Protein AF-A0A3D3S6K9-F1 (afdb_monomer)

Radius of gyration: 21.63 Å; Cα contacts (8 Å, |Δi|>4): 6; chains: 1; bounding box: 41×42×48 Å

pLDDT: mean 93.79, std 3.18, range [78.0, 98.44]

Secondary structure (DSSP, 8-state):
--GGGGG----HHHHHHHHTTT--PPTT------S-----SPPPHHHHHHHHHTGGGTTSPPPTT--HHHHHHHHT-

Foldseek 3Di:
DDPCVVVDDDDQLVVVCVVCVPPDDDPPDDDDDPSDPDDPDDDDPVVVVVCVVPCVCPPDDADPVGDPVVVVVVVVD

Structure (mmCIF, N/CA/C/O backbone):
data_AF-A0A3D3S6K9-F1
#
_entry.id   AF-A0A3D3S6K9-F1
#
loop_
_atom_site.group_PDB
_atom_site.id
_atom_site.type_symbol
_atom_site.label_atom_id
_atom_site.label_alt_id
_atom_site.label_comp_id
_atom_site.label_asym_id
_atom_site.label_entity_id
_atom_site.label_seq_id
_atom_site.pdbx_PDB_ins_code
_atom_site.Cartn_x
_atom_site.Cartn_y
_atom_site.Cartn_z
_atom_site.occupancy
_atom_site.B_iso_or_equiv
_atom_site.auth_seq_id
_atom_site.auth_comp_id
_atom_site.auth_asym_id
_atom_site.auth_atom_id
_atom_site.pdbx_PDB_model_num
ATOM 1 N N . MET A 1 1 ? 7.457 26.403 14.976 1.00 78.00 1 MET A N 1
ATOM 2 C CA . MET A 1 1 ? 6.864 25.113 14.551 1.00 78.00 1 MET A CA 1
ATOM 3 C C . MET A 1 1 ? 5.768 25.424 13.530 1.00 78.00 1 MET A C 1
ATOM 5 O O . MET A 1 1 ? 5.189 26.496 13.649 1.00 78.00 1 MET A O 1
ATOM 9 N N . ASN A 1 2 ? 5.542 24.596 12.502 1.00 91.31 2 ASN A N 1
ATOM 10 C CA . ASN A 1 2 ? 4.540 24.885 11.461 1.00 91.31 2 ASN A CA 1
ATOM 11 C C . ASN A 1 2 ? 3.113 24.700 12.031 1.00 91.31 2 ASN A C 1
ATOM 13 O O . ASN A 1 2 ? 2.794 23.576 12.413 1.00 91.31 2 ASN A O 1
ATOM 17 N N . PRO A 1 3 ? 2.258 25.743 12.070 1.00 90.94 3 PRO A N 1
ATOM 18 C CA . PRO A 1 3 ? 0.896 25.642 12.612 1.00 90.94 3 PRO A CA 1
ATOM 19 C C . PRO A 1 3 ? -0.020 24.712 11.798 1.00 90.94 3 PRO A C 1
ATOM 21 O O . PRO A 1 3 ? -1.054 24.278 12.288 1.00 90.94 3 PRO A O 1
ATOM 24 N N . GLY A 1 4 ? 0.352 24.364 10.561 1.00 92.94 4 GLY A N 1
ATOM 25 C CA . GLY A 1 4 ? -0.396 23.414 9.735 1.00 92.94 4 GLY A CA 1
ATOM 26 C C . GLY A 1 4 ? -0.387 21.973 10.260 1.00 92.94 4 GLY A C 1
ATOM 27 O O . GLY A 1 4 ? -1.212 21.176 9.821 1.00 92.94 4 GLY A O 1
ATOM 28 N N . PHE A 1 5 ? 0.503 21.626 11.196 1.00 93.25 5 PHE A N 1
ATOM 29 C CA . PHE A 1 5 ? 0.506 20.292 11.803 1.00 93.25 5 PHE A CA 1
ATOM 30 C C . PHE A 1 5 ? -0.711 20.044 12.698 1.00 93.25 5 PHE A C 1
ATOM 32 O O . PHE A 1 5 ? -1.194 18.916 12.742 1.00 93.25 5 PHE A O 1
ATOM 39 N N . ASP A 1 6 ? -1.267 21.090 13.312 1.00 90.31 6 ASP A N 1
ATOM 40 C CA . ASP A 1 6 ? -2.446 20.977 14.179 1.00 90.31 6 ASP A CA 1
ATOM 41 C C . ASP A 1 6 ? -3.726 20.646 13.390 1.00 90.31 6 ASP A C 1
ATOM 43 O O . ASP A 1 6 ? -4.715 20.184 13.954 1.00 90.31 6 ASP A O 1
ATOM 47 N N . ALA A 1 7 ? -3.714 20.856 12.069 1.00 93.00 7 ALA A N 1
ATOM 48 C CA . ALA A 1 7 ? -4.830 20.526 11.187 1.00 93.00 7 ALA A CA 1
ATOM 49 C C . ALA A 1 7 ? -4.829 19.056 10.723 1.00 93.00 7 ALA A C 1
ATOM 51 O O . ALA A 1 7 ? -5.818 18.600 10.140 1.00 93.00 7 ALA A O 1
ATOM 52 N N . LEU A 1 8 ? -3.742 18.309 10.953 1.00 95.06 8 LEU A N 1
ATOM 53 C CA . LEU A 1 8 ? -3.652 16.910 10.547 1.00 95.06 8 LEU A CA 1
ATOM 54 C C . LEU A 1 8 ? -4.652 16.058 11.330 1.00 95.06 8 LEU A C 1
ATOM 56 O O . LEU A 1 8 ? -4.843 16.223 12.531 1.00 95.06 8 LEU A O 1
ATOM 60 N N . GLN A 1 9 ? -5.287 15.126 10.629 1.00 94.06 9 GLN A N 1
ATOM 61 C CA . GLN A 1 9 ? -6.212 14.174 11.228 1.00 94.06 9 GLN A CA 1
ATOM 62 C C . GLN A 1 9 ? -5.546 12.798 11.318 1.00 94.06 9 GLN A C 1
ATOM 64 O O . GLN A 1 9 ? -4.822 12.423 10.391 1.00 94.06 9 GLN A O 1
ATOM 69 N N . PRO A 1 10 ? -5.805 12.031 12.390 1.00 93.38 10 PRO A N 1
ATOM 70 C CA . PRO A 1 10 ? -5.356 10.648 12.478 1.00 93.38 10 PRO A CA 1
ATOM 71 C C . PRO A 1 10 ? -6.043 9.790 11.412 1.00 93.38 10 PRO A C 1
ATOM 73 O O . PRO A 1 10 ? -7.121 10.129 10.902 1.00 93.38 10 PRO A O 1
ATOM 76 N N . TYR A 1 11 ? -5.445 8.645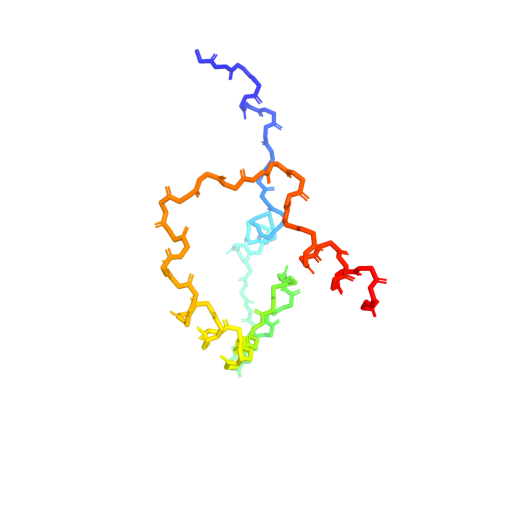 11.096 1.00 94.31 11 TYR A N 1
ATOM 77 C CA . TYR A 1 11 ? -6.032 7.723 10.137 1.00 94.31 11 TYR A CA 1
ATOM 78 C C . TYR A 1 11 ? -7.409 7.227 10.614 1.00 94.31 11 TYR A C 1
ATOM 80 O O . TYR A 1 11 ? -7.654 7.093 11.818 1.00 94.31 11 TYR A O 1
ATOM 88 N N . PRO A 1 12 ? -8.332 6.886 9.694 1.00 94.25 12 PRO A N 1
ATOM 89 C CA . PRO A 1 12 ? -9.666 6.412 10.064 1.00 94.25 12 PRO A CA 1
ATOM 90 C C . PRO A 1 12 ? -9.673 5.218 11.034 1.00 94.25 12 PRO A C 1
ATOM 92 O O . PRO A 1 12 ? -10.505 5.176 11.938 1.00 94.25 12 PRO A O 1
ATOM 95 N N . PHE A 1 13 ? -8.727 4.282 10.907 1.00 93.62 13 PHE A N 1
ATOM 96 C CA . PHE A 1 13 ? -8.626 3.128 11.808 1.00 93.62 13 PHE A CA 1
ATOM 97 C C . PHE A 1 13 ? -8.146 3.511 13.218 1.00 93.62 13 PHE A C 1
ATOM 99 O O . PHE A 1 13 ? -8.536 2.870 14.190 1.00 93.62 13 PHE A O 1
ATOM 106 N N . GLU A 1 14 ? -7.347 4.572 13.365 1.00 94.00 14 GLU A N 1
ATOM 107 C CA . GLU A 1 14 ? -6.951 5.098 14.679 1.00 94.00 14 GLU A CA 1
ATOM 108 C C . GLU A 1 14 ? -8.151 5.731 15.382 1.00 94.00 14 GLU A C 1
ATOM 110 O O . GLU A 1 14 ? -8.376 5.497 16.568 1.00 94.00 14 GLU A O 1
ATOM 115 N N . ARG A 1 15 ? -8.987 6.454 14.626 1.00 95.00 15 ARG A N 1
ATOM 116 C CA . ARG A 1 15 ? -10.255 7.003 15.127 1.00 95.00 15 ARG A CA 1
ATOM 117 C C . ARG A 1 15 ? -11.222 5.902 15.552 1.00 95.00 15 ARG A C 1
ATOM 119 O O . ARG A 1 15 ? -11.869 6.039 16.584 1.00 95.00 15 ARG A O 1
ATOM 126 N N . LEU A 1 16 ? -11.305 4.811 14.787 1.00 94.31 16 LEU A N 1
ATOM 127 C CA . LEU A 1 16 ? -12.133 3.659 15.147 1.00 94.31 16 LEU A CA 1
ATOM 128 C C . LEU A 1 16 ? -11.619 2.963 16.414 1.00 94.31 16 LEU A C 1
ATOM 130 O O . LEU A 1 16 ? -12.416 2.636 17.288 1.00 94.31 16 LEU A O 1
ATOM 134 N N . ARG A 1 17 ? -10.300 2.778 16.553 1.00 92.56 17 ARG A N 1
ATOM 135 C CA . ARG A 1 17 ? -9.701 2.235 17.783 1.00 92.56 17 ARG A CA 1
ATOM 136 C C . ARG A 1 17 ? -10.011 3.110 18.995 1.00 92.56 17 ARG A C 1
ATOM 138 O O . ARG A 1 17 ? -10.397 2.574 20.025 1.00 92.56 17 ARG A O 1
ATOM 145 N N . ALA A 1 18 ? -9.896 4.432 18.861 1.00 95.25 18 ALA A N 1
ATOM 146 C CA . ALA A 1 18 ? -10.246 5.369 19.927 1.00 95.25 18 ALA A CA 1
ATOM 147 C C . ALA A 1 18 ? -11.739 5.302 20.291 1.00 95.25 18 ALA A C 1
ATOM 149 O O . ALA A 1 18 ? -12.084 5.298 21.466 1.00 95.25 18 ALA A O 1
ATOM 150 N N . LEU A 1 19 ? -12.619 5.186 19.291 1.00 94.62 19 LEU A N 1
ATOM 151 C CA . LEU A 1 19 ? -14.062 5.042 19.499 1.00 94.62 19 LEU A CA 1
ATOM 152 C C . LEU A 1 19 ? -14.423 3.761 20.270 1.00 94.62 19 LEU A C 1
ATOM 154 O O . LEU A 1 19 ? -15.382 3.754 21.035 1.00 94.62 19 LEU A O 1
ATOM 158 N N . LEU A 1 20 ? -13.671 2.680 20.056 1.00 93.25 20 LEU A N 1
ATOM 159 C CA . LEU A 1 20 ? -13.921 1.367 20.653 1.00 93.25 20 LEU A CA 1
ATOM 160 C C . LEU A 1 20 ? -13.098 1.100 21.924 1.00 93.25 20 LEU A C 1
ATOM 162 O O . 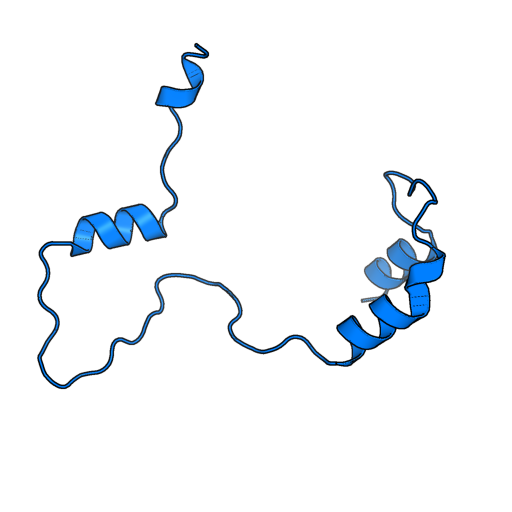LEU A 1 20 ? -13.203 0.003 22.472 1.00 93.25 20 LEU A O 1
ATOM 166 N N . ALA A 1 21 ? -12.295 2.060 22.398 1.00 94.31 21 ALA A N 1
ATOM 167 C CA . ALA A 1 21 ? -11.306 1.849 23.461 1.00 94.31 21 ALA A CA 1
ATOM 168 C C . ALA A 1 21 ? -11.912 1.310 24.769 1.00 94.31 21 ALA A C 1
ATOM 170 O O . ALA A 1 21 ? -11.325 0.433 25.398 1.00 94.31 21 ALA A O 1
ATOM 171 N N . ASP A 1 22 ? -13.111 1.776 25.124 1.00 95.12 22 ASP A N 1
ATOM 172 C CA . ASP A 1 22 ? -13.825 1.369 26.341 1.00 95.12 22 ASP A CA 1
ATOM 173 C C . ASP A 1 22 ? -14.862 0.255 26.089 1.00 95.12 22 ASP A C 1
ATOM 175 O O . ASP A 1 22 ? -15.644 -0.104 26.972 1.00 95.12 22 ASP A O 1
ATOM 179 N N . SER A 1 23 ? -14.907 -0.303 24.874 1.00 92.75 23 SER A N 1
ATOM 180 C CA . SER A 1 23 ? -15.832 -1.386 24.533 1.00 92.75 23 SER A CA 1
ATOM 181 C C . SER A 1 23 ? -15.283 -2.747 24.973 1.00 92.75 23 SER A C 1
ATOM 183 O O . SER A 1 23 ? -14.104 -3.050 24.798 1.00 92.75 23 SER A O 1
ATOM 185 N N . THR A 1 24 ? -16.146 -3.598 25.535 1.00 91.25 24 THR A N 1
ATOM 186 C CA . THR A 1 24 ? -15.790 -4.984 25.876 1.00 91.25 24 THR A CA 1
ATOM 187 C C . THR A 1 24 ? -16.447 -5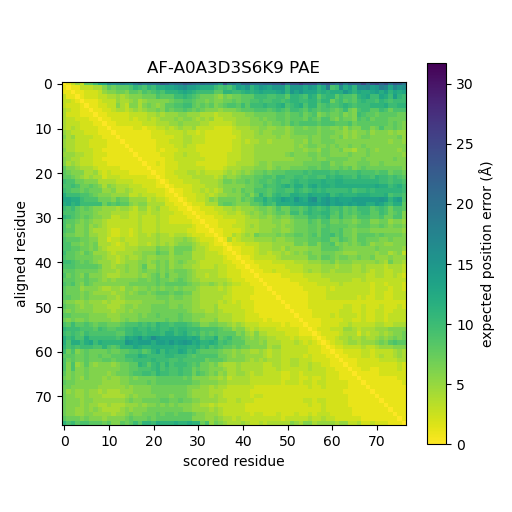.936 24.876 1.00 91.25 24 THR A C 1
ATOM 189 O O . THR A 1 24 ? -17.677 -6.043 24.872 1.00 91.25 24 THR A O 1
ATOM 192 N N . PRO A 1 25 ? -15.677 -6.625 24.014 1.00 90.62 25 PRO A N 1
ATOM 193 C CA . PRO A 1 25 ? -16.239 -7.610 23.099 1.00 90.62 25 PRO A CA 1
ATOM 194 C C . PRO A 1 25 ? -16.758 -8.844 23.863 1.00 90.62 25 PRO A C 1
ATOM 196 O O . PRO A 1 25 ? -16.278 -9.138 24.962 1.00 90.62 25 PRO A O 1
ATOM 199 N N . PRO A 1 26 ? -17.719 -9.599 23.298 1.00 94.06 26 PRO A N 1
ATOM 200 C CA . PRO A 1 26 ? -18.215 -10.826 23.913 1.00 94.06 26 PRO A CA 1
ATOM 201 C C . PRO A 1 26 ? -17.095 -11.837 24.184 1.00 94.06 26 PRO A C 1
ATOM 203 O O . PRO A 1 26 ? -16.243 -12.091 23.330 1.00 94.06 26 PRO A O 1
ATOM 206 N N . ALA A 1 27 ? -17.127 -12.459 25.362 1.00 94.00 27 ALA A N 1
ATOM 207 C CA . ALA A 1 27 ? -16.174 -13.501 25.717 1.00 94.00 27 ALA A CA 1
ATOM 208 C C . ALA A 1 27 ? -16.325 -14.732 24.804 1.00 94.00 27 ALA A C 1
ATOM 210 O O . ALA A 1 27 ? -17.436 -15.156 24.488 1.00 94.00 27 ALA A O 1
ATOM 211 N N . GLY A 1 28 ? -15.197 -15.330 24.411 1.00 94.12 28 GLY A N 1
ATOM 212 C CA . GLY A 1 28 ? -15.168 -16.582 23.648 1.00 94.12 28 GLY A CA 1
ATOM 213 C C . GLY A 1 28 ? -15.370 -16.448 22.134 1.00 94.12 28 GLY A C 1
ATOM 214 O O . GLY A 1 28 ? -15.355 -17.469 21.451 1.00 94.12 28 GLY A O 1
ATOM 215 N N . LEU A 1 29 ? -15.517 -15.232 21.595 1.00 94.12 29 LEU A N 1
ATOM 216 C CA . LEU A 1 29 ? -15.580 -14.995 20.149 1.00 94.12 29 LEU A CA 1
ATOM 217 C C . LEU A 1 29 ? -14.279 -14.351 19.637 1.00 94.12 29 LEU A C 1
ATOM 219 O O . LEU A 1 29 ? -13.833 -13.357 20.212 1.00 94.12 29 LEU A O 1
ATOM 223 N N . PRO A 1 30 ? -13.659 -14.876 18.561 1.00 92.38 30 PRO A N 1
ATOM 224 C CA . PRO A 1 30 ? -12.510 -14.225 17.944 1.00 92.38 30 PRO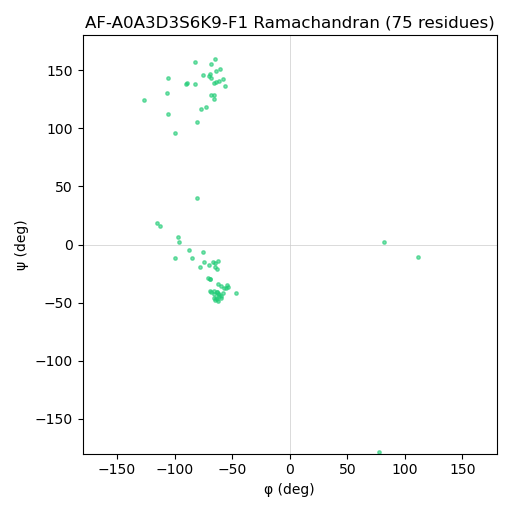 A CA 1
ATOM 225 C C . PRO A 1 30 ? -12.933 -12.930 17.238 1.00 92.38 30 PRO A C 1
ATOM 227 O O . PRO A 1 30 ? -14.007 -12.852 16.639 1.00 92.38 30 PRO A O 1
ATOM 230 N N . LEU A 1 31 ? -12.061 -11.920 17.267 1.00 89.75 31 LEU A N 1
ATOM 231 C CA . LEU A 1 31 ? -12.260 -10.687 16.510 1.00 89.75 31 LEU A CA 1
ATOM 232 C C . LEU A 1 31 ? -12.132 -10.964 15.006 1.00 89.75 31 LEU A C 1
ATOM 234 O O . LEU A 1 31 ? -11.121 -11.501 14.553 1.00 89.75 31 LEU A O 1
ATOM 238 N N . VAL A 1 32 ? -13.126 -10.531 14.231 1.00 91.25 32 VAL A N 1
ATOM 239 C CA . VAL A 1 32 ? -13.039 -10.457 12.768 1.00 91.25 32 VAL A CA 1
ATOM 240 C C . VAL A 1 32 ? -12.725 -9.013 12.399 1.00 91.25 32 VAL A C 1
ATOM 242 O O . VAL A 1 32 ? -13.613 -8.163 12.352 1.00 91.25 32 VAL A O 1
ATOM 245 N N . ASP A 1 33 ? -11.443 -8.722 12.198 1.00 89.12 33 ASP A N 1
ATOM 246 C CA . ASP A 1 33 ? -10.996 -7.367 11.885 1.00 89.12 33 ASP A CA 1
ATOM 247 C C . ASP A 1 33 ? -11.215 -7.051 10.398 1.00 89.12 33 ASP A C 1
ATOM 249 O O . ASP A 1 33 ? -10.493 -7.533 9.527 1.00 89.12 33 ASP A O 1
ATOM 253 N N . LEU A 1 34 ? -12.238 -6.240 10.124 1.00 91.31 34 LEU A N 1
ATOM 254 C CA . LEU A 1 34 ? -12.555 -5.684 8.804 1.00 91.31 34 LEU A CA 1
ATOM 255 C C . LEU A 1 34 ? -12.350 -4.161 8.772 1.00 91.31 34 LEU A C 1
ATOM 257 O O . LEU A 1 34 ? -12.875 -3.477 7.895 1.00 91.31 34 LEU A O 1
ATOM 261 N N . SER A 1 35 ? -11.634 -3.611 9.758 1.00 90.81 35 SER A N 1
ATOM 262 C CA . SER A 1 35 ? -11.473 -2.164 9.917 1.00 90.81 35 SER A CA 1
ATOM 263 C C . SER A 1 35 ? -10.453 -1.545 8.962 1.00 90.81 35 SER A C 1
ATOM 265 O O . SER A 1 35 ? -10.483 -0.333 8.737 1.00 90.81 35 SER A O 1
ATOM 267 N N . ILE A 1 36 ? -9.557 -2.359 8.395 1.00 92.44 36 ILE A N 1
ATOM 268 C CA . ILE A 1 36 ? -8.481 -1.922 7.503 1.00 92.44 36 ILE A CA 1
ATOM 269 C C . ILE A 1 36 ? -8.546 -2.732 6.207 1.00 92.44 36 ILE A C 1
ATOM 271 O O . ILE A 1 36 ? -8.470 -3.957 6.217 1.00 92.44 36 ILE A O 1
ATOM 275 N N . GLY A 1 37 ? -8.637 -2.032 5.076 1.00 91.12 37 GLY A N 1
ATOM 276 C CA . GLY A 1 37 ? -8.629 -2.622 3.734 1.00 91.12 37 GLY A CA 1
ATOM 277 C C . GLY A 1 37 ? -7.230 -2.966 3.218 1.00 91.12 37 GLY A C 1
ATOM 278 O O . GLY A 1 37 ? -6.938 -2.699 2.055 1.00 91.12 37 GLY A O 1
ATOM 279 N N . GLU A 1 38 ? -6.346 -3.493 4.069 1.00 91.75 38 GLU A N 1
ATOM 280 C CA . GLU A 1 38 ? -5.004 -3.908 3.649 1.00 91.75 38 GLU A CA 1
ATOM 281 C C . GLU A 1 38 ? -5.001 -5.372 3.173 1.00 91.75 38 GLU A C 1
ATOM 283 O O . GLU A 1 38 ? -5.644 -6.231 3.788 1.00 91.75 38 GLU A O 1
ATOM 288 N N . PRO A 1 39 ? -4.285 -5.703 2.084 1.00 91.38 39 PRO A N 1
ATOM 289 C CA . PRO A 1 39 ? -4.157 -7.084 1.644 1.00 91.38 39 PRO A CA 1
ATOM 290 C C . PRO A 1 39 ? -3.385 -7.904 2.687 1.00 91.38 39 PRO A C 1
ATOM 292 O O . PRO A 1 39 ? -2.283 -7.544 3.091 1.00 91.38 39 PRO A O 1
ATOM 295 N N . ARG A 1 40 ? -3.955 -9.042 3.099 1.00 90.19 40 ARG A N 1
ATOM 296 C CA . ARG A 1 40 ? -3.347 -9.963 4.081 1.00 90.19 40 ARG A CA 1
ATOM 297 C C . ARG A 1 40 ? -2.653 -11.168 3.446 1.00 90.19 40 ARG A C 1
ATOM 299 O O . ARG A 1 40 ? -1.951 -11.905 4.134 1.00 90.19 40 ARG A O 1
ATOM 306 N N . HIS A 1 41 ? -2.863 -11.391 2.152 1.00 93.25 41 HIS A N 1
ATOM 307 C CA . HIS A 1 41 ? -2.241 -12.493 1.426 1.00 93.25 41 HIS A CA 1
ATOM 308 C C . HIS A 1 41 ? -0.769 -12.202 1.137 1.00 93.25 41 HIS A C 1
ATOM 310 O O . HIS A 1 41 ? -0.390 -11.062 0.865 1.00 93.25 41 HIS A O 1
ATOM 316 N N . ALA A 1 42 ? 0.053 -13.251 1.158 1.00 94.81 42 ALA A N 1
ATOM 317 C CA . ALA A 1 42 ? 1.442 -13.142 0.743 1.00 94.81 42 ALA A CA 1
ATOM 318 C C . ALA A 1 42 ? 1.524 -12.714 -0.737 1.00 94.81 42 ALA A C 1
ATOM 320 O O . ALA A 1 42 ? 0.730 -13.195 -1.554 1.00 94.81 42 ALA A O 1
ATOM 321 N N . PRO A 1 43 ? 2.476 -11.838 -1.105 1.00 93.88 43 PRO A N 1
ATOM 322 C CA . PRO A 1 43 ? 2.688 -11.487 -2.501 1.00 93.88 43 PRO A CA 1
ATOM 323 C C . PRO A 1 43 ? 3.144 -12.722 -3.305 1.00 93.88 43 PRO A C 1
ATOM 325 O O . PRO A 1 43 ? 3.842 -13.582 -2.758 1.00 93.88 43 PRO A O 1
ATOM 328 N N . PRO A 1 44 ? 2.806 -12.819 -4.606 1.00 96.44 44 PRO A N 1
ATOM 329 C CA . PRO A 1 44 ? 3.273 -13.911 -5.459 1.00 96.44 44 PRO A CA 1
ATOM 330 C C . PRO A 1 44 ? 4.806 -13.990 -5.521 1.00 96.44 44 PRO A C 1
ATOM 332 O O . PRO A 1 44 ? 5.482 -12.962 -5.612 1.00 96.44 44 PRO A O 1
ATOM 335 N N . ALA A 1 45 ? 5.354 -15.211 -5.546 1.00 97.38 45 ALA A N 1
ATOM 336 C CA . ALA A 1 45 ? 6.803 -15.456 -5.574 1.00 97.38 45 ALA A CA 1
ATOM 337 C C . ALA A 1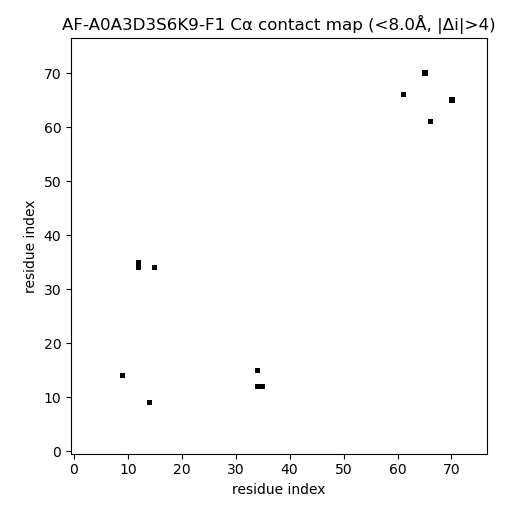 45 ? 7.510 -14.748 -6.743 1.00 97.38 45 ALA A C 1
ATOM 339 O O . ALA A 1 45 ? 8.580 -14.168 -6.548 1.00 97.38 45 ALA A O 1
ATOM 340 N N . LEU A 1 46 ? 6.845 -14.694 -7.905 1.00 97.31 46 LEU A N 1
ATOM 341 C CA . LEU A 1 46 ? 7.298 -13.996 -9.110 1.00 97.31 46 LEU A CA 1
ATOM 342 C C . LEU A 1 46 ? 7.803 -12.574 -8.821 1.00 97.31 46 LEU A C 1
ATOM 344 O O . LEU A 1 46 ? 8.827 -12.166 -9.366 1.00 97.31 46 LEU A O 1
ATOM 348 N N . ILE A 1 47 ? 7.115 -11.826 -7.951 1.00 95.94 47 ILE A N 1
ATOM 349 C CA . ILE A 1 47 ? 7.482 -10.440 -7.631 1.00 95.94 47 ILE A CA 1
ATOM 350 C C . ILE A 1 47 ? 8.841 -10.399 -6.928 1.00 95.94 47 ILE A C 1
ATOM 352 O O . ILE A 1 47 ? 9.726 -9.632 -7.308 1.00 95.94 47 ILE A O 1
ATOM 356 N N . ARG A 1 48 ? 9.022 -11.258 -5.919 1.00 96.44 48 ARG A N 1
ATOM 357 C CA . ARG A 1 48 ? 10.262 -11.342 -5.140 1.00 96.44 48 ARG A CA 1
ATOM 358 C C . ARG A 1 48 ? 11.427 -11.819 -6.003 1.00 96.44 48 ARG A C 1
ATOM 360 O O . ARG A 1 48 ? 12.508 -11.245 -5.930 1.00 96.44 48 ARG A O 1
ATOM 367 N N . GLU A 1 49 ? 11.212 -12.860 -6.796 1.00 98.06 49 GLU A N 1
ATOM 368 C CA . GLU A 1 49 ? 12.239 -13.452 -7.657 1.00 98.06 49 GLU A CA 1
ATOM 369 C C . GLU A 1 49 ? 12.710 -12.467 -8.728 1.00 98.06 49 GLU A C 1
ATOM 371 O O . GLU A 1 49 ? 13.913 -12.262 -8.880 1.00 98.06 49 GLU A O 1
ATOM 376 N N . THR A 1 50 ? 11.775 -11.784 -9.394 1.00 96.50 50 THR A N 1
ATOM 377 C CA . THR A 1 50 ? 12.094 -10.768 -10.408 1.00 96.50 50 THR A CA 1
ATOM 378 C C . THR A 1 50 ? 12.884 -9.610 -9.800 1.00 96.50 50 THR A C 1
ATOM 380 O O . THR A 1 50 ? 13.889 -9.190 -10.366 1.00 96.50 50 THR A O 1
ATOM 383 N N . LEU A 1 51 ? 12.491 -9.114 -8.620 1.00 96.44 51 LEU A N 1
ATOM 384 C CA . LEU A 1 51 ? 13.228 -8.034 -7.958 1.00 96.44 51 LEU A CA 1
ATOM 385 C C . LEU A 1 51 ? 14.678 -8.440 -7.657 1.00 96.44 51 LEU A C 1
ATOM 387 O O . LEU A 1 51 ? 15.593 -7.677 -7.954 1.00 96.44 51 LEU A O 1
ATOM 391 N N . ILE A 1 52 ? 14.886 -9.644 -7.108 1.00 97.25 52 ILE A N 1
ATOM 392 C CA . ILE A 1 52 ? 16.220 -10.174 -6.781 1.00 97.25 52 ILE A CA 1
ATOM 393 C C . ILE A 1 52 ? 17.074 -10.335 -8.045 1.00 97.25 52 ILE A C 1
ATOM 395 O O . ILE A 1 52 ? 18.244 -9.959 -8.042 1.00 97.25 52 ILE A O 1
ATOM 399 N N . ALA A 1 53 ? 16.491 -10.846 -9.132 1.00 97.44 53 ALA A N 1
ATOM 400 C CA . ALA A 1 53 ? 17.191 -11.057 -10.398 1.00 97.44 53 ALA A CA 1
ATOM 401 C C . ALA A 1 53 ? 17.672 -9.755 -11.070 1.00 97.44 53 ALA A C 1
ATOM 403 O O . ALA A 1 53 ? 18.566 -9.799 -11.910 1.00 97.44 53 ALA A O 1
ATOM 404 N N . HIS A 1 54 ? 17.104 -8.599 -10.708 1.00 95.19 54 HIS A N 1
ATOM 405 C CA . HIS A 1 54 ? 17.401 -7.305 -11.331 1.00 95.19 54 HIS A CA 1
ATOM 406 C C . HIS A 1 54 ? 18.071 -6.289 -10.385 1.00 95.19 54 HIS A C 1
ATOM 408 O O . HIS A 1 54 ? 18.110 -5.092 -10.688 1.00 95.19 54 HIS A O 1
ATOM 414 N N . LEU A 1 55 ? 18.647 -6.745 -9.265 1.00 96.19 55 LEU A N 1
ATOM 415 C CA . LEU A 1 55 ? 19.337 -5.872 -8.302 1.00 96.19 55 LEU A CA 1
ATOM 416 C C . LEU A 1 55 ? 20.576 -5.167 -8.878 1.00 96.19 55 LEU A C 1
ATOM 418 O O . LEU A 1 55 ? 20.938 -4.106 -8.379 1.00 96.19 55 LEU A O 1
ATOM 422 N N . ASP A 1 56 ? 21.171 -5.664 -9.965 1.00 93.12 56 ASP A N 1
ATOM 423 C CA . ASP A 1 56 ? 22.292 -5.001 -10.657 1.00 93.12 56 ASP A CA 1
ATOM 424 C C . ASP A 1 56 ? 21.924 -3.619 -11.235 1.00 93.12 56 ASP A C 1
ATOM 426 O O . ASP A 1 56 ? 22.790 -2.827 -11.610 1.00 93.12 56 ASP A O 1
ATOM 430 N N . GLY A 1 57 ? 20.627 -3.302 -11.321 1.00 87.12 57 GLY A N 1
ATOM 431 C CA . GLY A 1 57 ? 20.145 -1.965 -11.666 1.00 87.12 57 GLY A CA 1
ATOM 432 C C . GLY A 1 57 ? 20.294 -0.935 -10.539 1.00 87.12 57 GLY A C 1
ATOM 433 O O . GLY A 1 57 ? 20.188 0.268 -10.801 1.00 87.12 57 GLY A O 1
ATOM 434 N N . LEU A 1 58 ? 20.540 -1.376 -9.300 1.00 88.12 58 LEU A N 1
ATOM 435 C CA . LEU A 1 58 ? 20.731 -0.498 -8.149 1.00 88.12 58 LEU A CA 1
ATOM 436 C C . LEU A 1 58 ? 22.009 0.331 -8.328 1.00 88.12 58 LEU A C 1
ATOM 438 O O . LEU A 1 58 ? 23.090 -0.193 -8.572 1.00 88.12 58 LEU A O 1
ATOM 442 N N . GLY A 1 59 ? 21.877 1.653 -8.229 1.00 89.56 59 GLY A N 1
ATOM 443 C CA . GLY A 1 59 ? 22.962 2.610 -8.488 1.00 89.56 59 GLY A CA 1
ATOM 444 C C . GLY A 1 59 ? 22.750 3.451 -9.746 1.00 89.56 59 GLY A C 1
ATOM 445 O O . GLY A 1 59 ? 23.422 4.464 -9.930 1.00 89.56 59 GLY A O 1
ATOM 446 N N . ARG A 1 60 ? 21.769 3.101 -10.58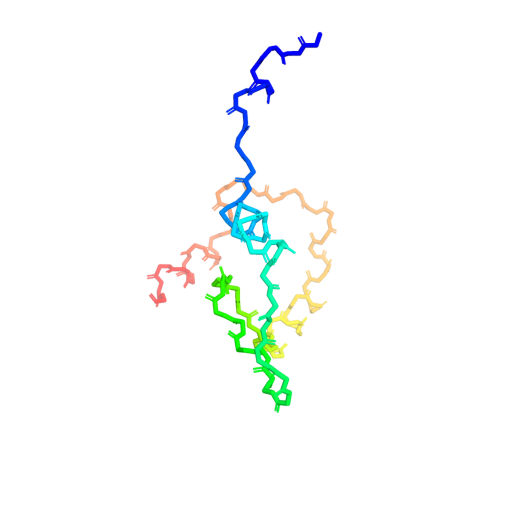4 1.00 90.56 60 ARG A N 1
ATOM 447 C CA . ARG A 1 60 ? 21.299 3.979 -11.661 1.00 90.56 60 ARG A CA 1
ATOM 448 C C . ARG A 1 60 ? 20.162 4.853 -11.159 1.00 90.56 60 ARG A C 1
ATOM 450 O O . ARG A 1 60 ? 19.256 4.376 -10.482 1.00 90.56 60 ARG A O 1
ATOM 457 N N . TYR A 1 61 ? 20.188 6.127 -11.533 1.00 93.38 61 TYR A N 1
ATOM 458 C CA . TYR A 1 61 ? 19.098 7.042 -11.219 1.00 93.38 61 TYR A CA 1
ATOM 459 C C . TYR A 1 61 ? 17.922 6.781 -12.177 1.00 93.38 61 TYR A C 1
ATOM 461 O O . TYR A 1 61 ? 18.092 6.946 -13.391 1.00 93.38 61 TYR A O 1
ATOM 469 N N . PRO A 1 62 ? 16.746 6.343 -11.693 1.00 92.00 62 PRO A N 1
ATOM 470 C CA . PRO A 1 62 ? 15.605 6.101 -12.563 1.00 92.00 62 PRO A CA 1
ATOM 471 C C . PRO A 1 62 ? 15.068 7.425 -13.114 1.00 92.00 62 PRO A C 1
ATOM 473 O O . PRO A 1 62 ? 15.088 8.460 -12.449 1.00 92.00 62 PRO A O 1
ATOM 476 N N . LYS A 1 63 ? 14.549 7.394 -14.343 1.00 94.31 63 LYS A N 1
ATOM 477 C CA . LYS A 1 63 ? 13.805 8.530 -14.896 1.00 94.31 63 LYS A CA 1
ATOM 478 C C . LYS A 1 63 ? 12.485 8.683 -14.143 1.00 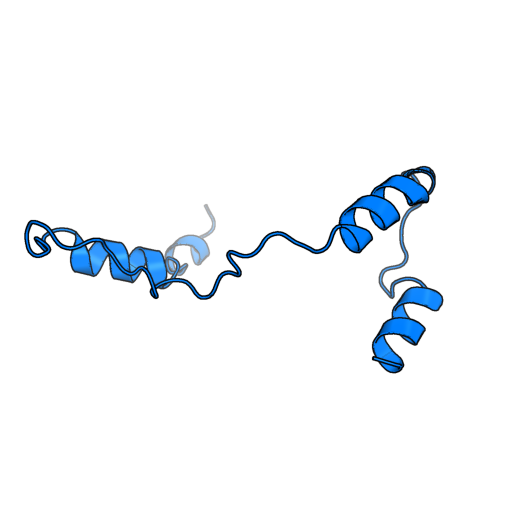94.31 63 LYS A C 1
ATOM 480 O O . LYS A 1 63 ? 11.825 7.683 -13.873 1.00 94.31 63 LYS A O 1
ATOM 485 N N . THR A 1 64 ? 12.045 9.921 -13.915 1.00 96.94 64 THR A N 1
ATOM 486 C CA . THR A 1 64 ? 10.743 10.223 -13.288 1.00 96.94 64 THR A CA 1
ATOM 487 C C . THR A 1 64 ? 9.569 9.559 -14.013 1.00 96.94 64 THR A C 1
ATOM 489 O O . THR A 1 64 ? 8.623 9.123 -13.373 1.00 96.94 64 THR A O 1
ATOM 492 N N . ALA A 1 65 ? 9.643 9.436 -15.341 1.00 96.75 65 ALA A N 1
ATOM 493 C CA . ALA A 1 65 ? 8.605 8.792 -16.147 1.00 96.75 65 ALA A CA 1
ATOM 494 C C . ALA A 1 65 ? 8.591 7.250 -16.055 1.00 96.75 65 ALA A C 1
ATOM 496 O O . ALA A 1 65 ? 7.704 6.623 -16.625 1.00 96.75 65 ALA A O 1
ATOM 497 N N . GLY A 1 66 ? 9.567 6.624 -15.390 1.00 95.44 66 GLY A N 1
ATOM 498 C CA . GLY A 1 66 ? 9.782 5.177 -15.456 1.00 95.44 66 GLY A CA 1
ATOM 499 C C . GLY A 1 66 ? 10.476 4.729 -16.750 1.00 95.44 66 GLY A C 1
ATOM 500 O O . GLY A 1 66 ? 10.876 5.547 -17.584 1.00 95.44 66 GLY A O 1
ATOM 501 N N . SER A 1 67 ? 10.678 3.418 -16.902 1.00 94.25 67 SER A N 1
ATOM 502 C CA . SER A 1 67 ? 11.250 2.829 -18.120 1.00 94.25 67 SER A CA 1
ATOM 503 C C . SER A 1 67 ? 10.188 2.650 -19.207 1.00 94.25 67 SER A C 1
ATOM 505 O O . SER A 1 67 ? 8.996 2.548 -18.917 1.00 94.25 67 SER A O 1
ATOM 507 N N . ASP A 1 68 ? 10.616 2.574 -20.467 1.00 96.44 68 ASP A N 1
ATOM 508 C CA . ASP A 1 68 ? 9.701 2.295 -21.582 1.00 96.44 68 ASP A CA 1
ATOM 509 C C . ASP A 1 68 ? 9.033 0.927 -21.407 1.00 96.44 68 ASP A C 1
ATOM 511 O O . ASP A 1 68 ? 7.817 0.829 -21.514 1.00 96.44 68 ASP A O 1
ATOM 515 N N . ALA A 1 69 ? 9.804 -0.092 -21.003 1.00 95.62 69 ALA A N 1
ATOM 516 C CA . ALA A 1 69 ? 9.288 -1.430 -20.716 1.00 95.62 69 ALA A CA 1
ATOM 517 C C . ALA A 1 69 ? 8.202 -1.434 -19.623 1.00 95.62 69 ALA A C 1
ATOM 519 O O . ALA A 1 69 ? 7.188 -2.107 -19.782 1.00 95.62 69 ALA A O 1
ATOM 520 N N . LEU A 1 70 ? 8.381 -0.661 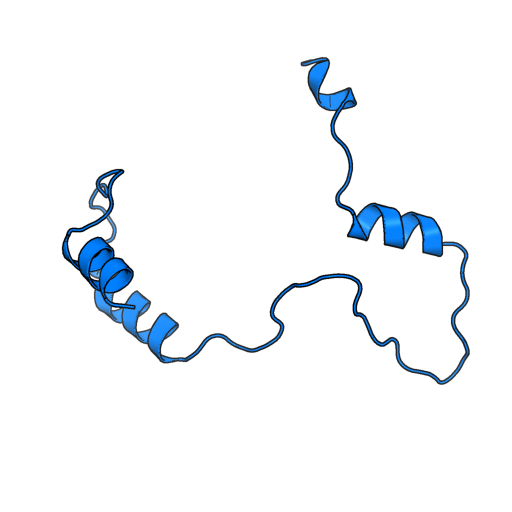-18.541 1.00 96.25 70 LEU A N 1
ATOM 521 C CA . LEU A 1 70 ? 7.369 -0.535 -17.487 1.00 96.25 70 LEU A CA 1
ATOM 522 C C . LEU A 1 70 ? 6.085 0.100 -18.029 1.00 96.25 70 LEU A C 1
ATOM 524 O O . LEU A 1 70 ? 4.996 -0.397 -17.767 1.00 96.25 70 LEU A O 1
ATOM 528 N N . ARG A 1 71 ? 6.205 1.196 -18.782 1.00 97.81 71 ARG A N 1
ATOM 529 C CA . ARG A 1 71 ? 5.039 1.914 -19.309 1.00 97.81 71 ARG A CA 1
ATOM 530 C C . ARG A 1 71 ? 4.263 1.085 -20.328 1.00 97.81 71 ARG A C 1
ATOM 532 O O . ARG A 1 71 ? 3.040 1.100 -20.278 1.00 97.81 71 ARG A O 1
ATOM 539 N N . THR A 1 72 ? 4.953 0.348 -21.198 1.00 98.44 72 THR A N 1
ATOM 540 C CA . THR A 1 72 ? 4.315 -0.593 -22.127 1.00 98.44 72 THR A CA 1
ATOM 541 C C . THR A 1 72 ? 3.586 -1.698 -21.367 1.00 98.44 72 THR A C 1
ATOM 543 O O . THR A 1 72 ? 2.405 -1.904 -21.603 1.00 98.44 72 THR A O 1
ATOM 546 N N . ALA A 1 73 ? 4.234 -2.331 -20.381 1.00 98.12 73 ALA A N 1
ATOM 547 C CA . ALA A 1 73 ? 3.597 -3.381 -19.584 1.00 98.12 73 ALA A CA 1
ATOM 548 C C . ALA A 1 73 ? 2.348 -2.892 -18.828 1.00 98.12 73 ALA A C 1
ATOM 550 O O . ALA A 1 73 ? 1.394 -3.646 -18.700 1.00 98.12 73 ALA A O 1
ATOM 551 N N . ILE A 1 74 ? 2.343 -1.644 -18.342 1.00 98.19 74 ILE A N 1
ATOM 552 C CA . ILE A 1 74 ? 1.159 -1.028 -17.717 1.00 98.19 74 ILE A CA 1
ATOM 553 C C . ILE A 1 74 ? 0.048 -0.783 -18.747 1.00 98.19 74 ILE A C 1
ATOM 555 O O . ILE A 1 74 ? -1.118 -0.970 -18.423 1.00 98.19 74 ILE A O 1
ATOM 559 N N . ALA A 1 75 ? 0.391 -0.329 -19.955 1.00 98.38 75 ALA A N 1
ATOM 560 C CA . ALA A 1 75 ? -0.590 -0.047 -21.002 1.00 98.38 75 ALA A CA 1
ATOM 561 C C . ALA A 1 75 ? -1.259 -1.317 -21.552 1.00 98.38 75 ALA A C 1
ATOM 563 O O . ALA A 1 75 ? -2.412 -1.255 -21.970 1.00 98.38 75 ALA A O 1
ATOM 564 N N . ASP A 1 76 ? -0.540 -2.440 -21.537 1.00 98.38 76 ASP A N 1
ATOM 565 C CA . ASP A 1 76 ? -1.008 -3.728 -22.054 1.00 98.38 76 ASP A CA 1
ATOM 566 C C . ASP A 1 76 ? -1.779 -4.574 -21.014 1.00 98.38 76 ASP A C 1
ATOM 568 O O . ASP A 1 76 ? -2.253 -5.659 -21.360 1.00 98.38 76 ASP A O 1
ATOM 572 N N . TRP A 1 77 ? -1.871 -4.127 -19.754 1.00 95.06 77 TRP A N 1
ATOM 573 C CA . TRP A 1 77 ? -2.460 -4.887 -18.639 1.00 95.06 77 TRP A CA 1
ATOM 574 C C . TRP A 1 77 ? -3.983 -4.754 -18.518 1.00 95.06 77 TRP A C 1
ATOM 576 O O . TRP A 1 77 ? -4.517 -3.641 -18.737 1.00 95.06 77 TRP A O 1
#

Mean predicted aligned error: 5.51 Å

Sequence (77 aa):
MNPGFDALQPYPFERLRALLADSTPPAGLPLVDLSIGEPRHAPPALIRETLIAHLDGLGRYPKTAGSDALRTAIADW

Solvent-accessible surface area (backbone atoms only — not comparable to full-atom values): 5402 Å² total; per-residue (Å²): 130,73,74,71,63,78,71,64,75,78,56,72,57,57,53,50,49,62,75,45,64,90,61,81,79,69,86,95,60,82,86,80,86,77,78,63,98,66,85,83,71,81,77,63,65,68,60,59,53,53,53,63,76,50,52,86,57,69,89,62,8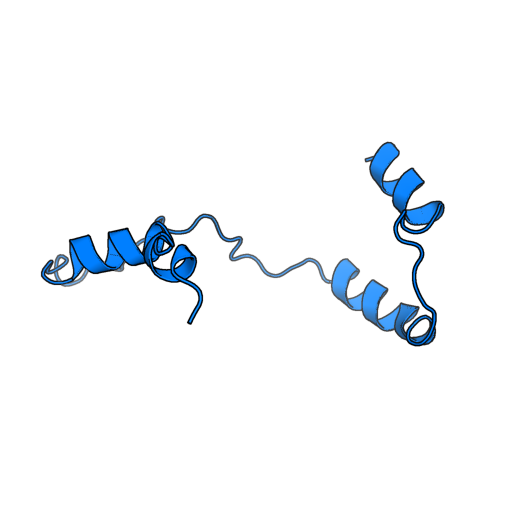3,78,56,94,86,56,53,70,70,57,54,51,55,60,72,75,103